Protein AF-Q56JK1-F1 (afdb_monomer_lite)

Radius of gyration: 25.34 Å; chains: 1; bounding box: 47×45×70 Å

pLDDT: mean 90.89, std 9.34, range [56.5, 98.06]

InterPro domains:
  IPR009119 Beta-secretase BACE [PR01815] (51-74)
  IPR009119 Beta-secretase BACE [PR01815] (87-105)
  IPR009120 Beta-secretase BACE1 [PR01816] (50-62)
  IPR009120 Beta-secretase BACE1 [PR01816] (69-88)
  IPR009120 Beta-secretase BACE1 [PR01816] (90-105)
  IPR021109 Aspartic peptidase domain superfamily [G3DSA:2.40.70.10] (1-95)
  IPR021109 Aspartic peptidase domain superfamily [SSF50630] (1-74)
  IPR033121 Peptidase family A1 domain [PF00026] (10-51)
  IPR033121 Peptidase family A1 domain [PS51767] (1-51)

Organism: Stenella coeruleoalba (NCBI:txid9737)

Secondary structure (DSSP, 8-state):
-EEEE--TT--SS-EEEE-----SS-----HHHHTTEEEEEETTTTEEEEEE-TT----SS-----------S-GGGGSPPPP--THHHHHHHHHHHHHHHHH--

Sequence (105 aa):
YLRPVEDVATSQDDCYKFAISQSSTGTVMGAVIMEGFYVVFDRARKRIGFAVSACHVHDEFRTAAVEGPFVTLDMEDCGYNIPQTDESTLMTIAYVMAAICALFM

Structure (mmCIF, N/CA/C/O backbone):
data_AF-Q56JK1-F1
#
_entry.id   AF-Q56JK1-F1
#
loop_
_atom_site.group_PDB
_atom_site.id
_atom_site.type_symbol
_atom_site.label_atom_id
_atom_site.label_alt_id
_atom_site.label_comp_id
_atom_site.label_asym_id
_atom_site.label_entity_id
_atom_site.label_seq_id
_atom_site.pdbx_PDB_ins_code
_atom_site.Cartn_x
_atom_site.Cartn_y
_atom_site.Cartn_z
_atom_site.occupancy
_atom_site.B_iso_or_equiv
_atom_site.auth_seq_id
_atom_site.auth_comp_id
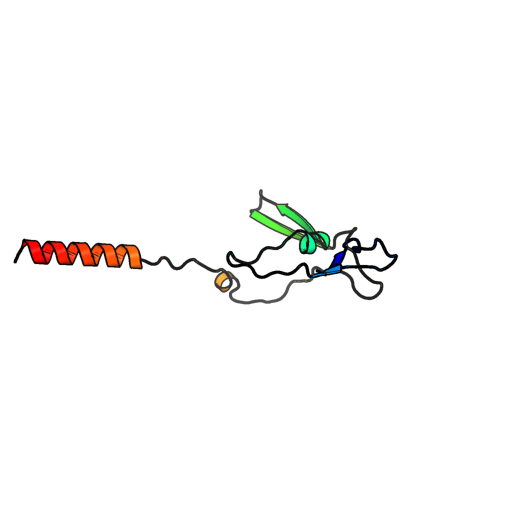_atom_site.auth_asym_id
_atom_site.auth_atom_id
_atom_site.pdbx_PDB_model_num
ATOM 1 N N . TYR A 1 1 ? 10.094 2.061 -4.608 1.00 93.25 1 TYR A N 1
ATOM 2 C CA . TYR A 1 1 ? 10.107 3.209 -3.668 1.00 93.25 1 TYR A CA 1
ATOM 3 C C . TYR A 1 1 ? 11.074 4.324 -4.077 1.00 93.25 1 TYR A C 1
ATOM 5 O O . TYR A 1 1 ? 10.980 5.421 -3.535 1.00 93.25 1 TYR A O 1
ATOM 13 N N . LEU A 1 2 ? 12.008 4.079 -5.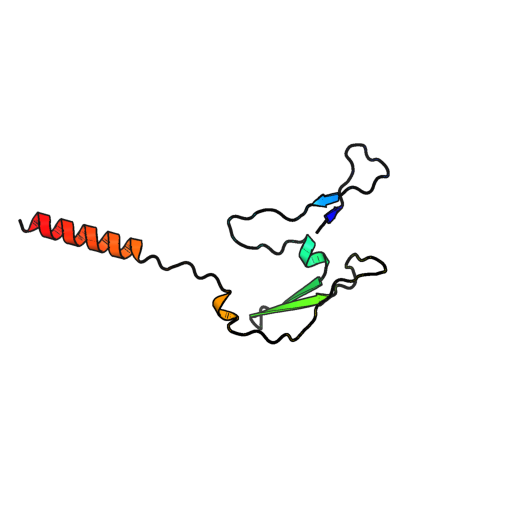001 1.00 96.00 2 LEU A N 1
ATOM 14 C CA . LEU A 1 2 ? 12.740 5.144 -5.684 1.00 96.00 2 LEU A CA 1
ATOM 15 C C . LEU A 1 2 ? 11.892 5.621 -6.860 1.00 96.00 2 LEU A C 1
ATOM 17 O O . LEU A 1 2 ? 11.464 4.797 -7.665 1.00 96.00 2 LEU A O 1
ATOM 21 N N . ARG A 1 3 ? 11.598 6.919 -6.920 1.00 95.12 3 ARG A N 1
ATOM 22 C CA . ARG A 1 3 ? 10.805 7.510 -8.002 1.00 95.12 3 ARG A CA 1
ATOM 23 C C . ARG A 1 3 ? 11.747 8.181 -9.002 1.00 95.12 3 ARG A C 1
ATOM 25 O O . ARG A 1 3 ? 12.517 9.034 -8.549 1.00 95.12 3 ARG A O 1
ATOM 32 N N . PRO A 1 4 ? 11.690 7.838 -10.300 1.00 93.31 4 PRO A N 1
ATOM 33 C CA . PRO A 1 4 ? 12.518 8.482 -11.312 1.00 93.31 4 PRO A CA 1
ATOM 34 C C . PRO A 1 4 ? 12.182 9.971 -11.399 1.00 93.31 4 PRO A C 1
ATOM 36 O O . PRO A 1 4 ? 11.020 10.373 -11.258 1.00 93.31 4 PRO A O 1
ATOM 39 N N . VAL A 1 5 ? 13.210 10.791 -11.577 1.00 93.62 5 VAL A N 1
ATOM 40 C CA . VAL A 1 5 ? 13.092 12.237 -11.771 1.00 93.62 5 VAL A CA 1
ATOM 41 C C . VAL A 1 5 ? 14.068 12.680 -12.848 1.00 93.62 5 VAL A C 1
ATOM 43 O O . VAL A 1 5 ? 15.131 12.091 -13.002 1.00 93.62 5 VAL A O 1
ATOM 46 N N . GLU A 1 6 ? 13.718 13.739 -13.563 1.00 89.56 6 GLU A N 1
ATOM 47 C CA . GLU A 1 6 ? 14.652 14.388 -14.478 1.00 89.56 6 GLU A CA 1
ATOM 48 C C . GLU A 1 6 ? 15.767 15.080 -13.687 1.00 89.56 6 GLU A C 1
ATOM 50 O O . GLU A 1 6 ? 15.527 15.685 -12.633 1.00 89.56 6 GLU A O 1
ATOM 55 N N . ASP A 1 7 ? 16.989 14.970 -14.201 1.00 85.69 7 ASP A N 1
ATOM 56 C CA . ASP A 1 7 ? 18.138 15.687 -13.670 1.00 85.69 7 ASP A CA 1
ATOM 57 C C . ASP A 1 7 ? 18.023 17.196 -13.941 1.00 85.69 7 ASP A C 1
ATOM 59 O O . ASP A 1 7 ? 17.493 17.639 -14.963 1.00 85.69 7 ASP A O 1
ATOM 63 N N . VAL A 1 8 ? 18.582 17.999 -13.038 1.00 81.81 8 VAL A N 1
ATOM 64 C CA . VAL A 1 8 ? 18.607 19.464 -13.124 1.00 81.81 8 VAL A CA 1
ATOM 65 C C . VAL A 1 8 ? 19.358 19.939 -14.370 1.00 81.81 8 VAL A C 1
ATOM 67 O O . VAL A 1 8 ? 18.991 20.961 -14.948 1.00 81.81 8 VAL A O 1
ATOM 70 N N . ALA A 1 9 ? 20.389 19.209 -14.802 1.00 82.06 9 ALA A N 1
ATOM 71 C CA . ALA A 1 9 ? 21.161 19.538 -15.996 1.00 82.06 9 ALA A CA 1
ATOM 72 C C . ALA A 1 9 ? 20.660 18.820 -17.262 1.00 82.06 9 ALA A C 1
ATOM 74 O O . ALA A 1 9 ? 21.299 18.937 -18.309 1.00 82.06 9 ALA A O 1
ATOM 75 N N . THR A 1 10 ? 19.546 18.073 -17.195 1.00 73.38 10 THR A N 1
ATOM 76 C CA . THR A 1 10 ? 19.095 17.166 -18.273 1.00 73.38 10 THR A CA 1
ATOM 77 C C . THR A 1 10 ? 20.238 16.288 -18.801 1.00 73.38 10 THR A C 1
ATOM 79 O O . THR A 1 10 ? 20.392 16.095 -20.008 1.00 73.38 10 THR A O 1
ATOM 82 N N . SER A 1 11 ? 21.100 15.824 -17.891 1.00 77.62 11 SER A N 1
ATOM 83 C CA . SER A 1 11 ? 22.171 14.888 -18.224 1.00 77.62 11 SER A CA 1
ATOM 84 C C . SER A 1 11 ? 21.594 13.510 -18.583 1.00 77.62 11 SER A C 1
ATOM 86 O O . SER A 1 11 ? 20.399 13.260 -18.438 1.00 77.62 11 SER A O 1
ATOM 88 N N . GLN A 1 12 ? 22.443 12.610 -19.088 1.00 82.44 12 GLN A N 1
ATOM 89 C CA . GLN A 1 12 ? 22.058 11.228 -19.412 1.00 82.44 12 GLN A CA 1
ATOM 90 C C . GLN A 1 12 ? 22.005 10.312 -18.174 1.00 82.44 12 GLN A C 1
ATOM 92 O O . GLN A 1 12 ? 21.909 9.097 -18.331 1.00 82.44 12 GLN A O 1
ATOM 97 N N . ASP A 1 13 ? 22.090 10.870 -16.963 1.00 90.19 13 ASP A N 1
ATOM 98 C CA . ASP A 1 13 ? 22.132 10.097 -15.725 1.00 90.19 13 ASP A CA 1
ATOM 99 C C . ASP A 1 13 ? 20.722 9.748 -15.227 1.00 90.19 13 ASP A C 1
ATOM 101 O O . ASP A 1 13 ? 19.829 10.597 -15.149 1.00 90.19 13 ASP A O 1
ATOM 105 N N . ASP A 1 14 ? 20.540 8.498 -14.799 1.00 91.50 14 ASP A N 1
ATOM 106 C CA . ASP A 1 14 ? 19.293 8.045 -14.188 1.00 91.50 14 ASP A CA 1
ATOM 107 C C . ASP A 1 14 ? 19.179 8.566 -12.747 1.00 91.50 14 ASP A C 1
ATOM 109 O O . ASP A 1 14 ? 19.806 8.057 -11.810 1.00 91.50 14 ASP A O 1
ATOM 113 N N . CYS A 1 15 ? 18.350 9.591 -12.558 1.00 95.06 15 CYS A N 1
ATOM 114 C CA . CYS A 1 15 ? 18.148 10.248 -11.271 1.00 95.06 15 CYS A CA 1
ATOM 115 C C . CYS A 1 15 ? 16.874 9.771 -10.562 1.00 95.06 15 CYS A C 1
ATOM 117 O O . CYS A 1 15 ? 15.827 9.538 -11.169 1.00 95.06 15 CYS A O 1
ATOM 119 N N . TYR A 1 16 ? 16.935 9.685 -9.229 1.00 95.75 16 TYR A N 1
ATOM 120 C CA . TYR A 1 16 ? 15.822 9.204 -8.411 1.00 95.75 16 TYR A CA 1
ATOM 121 C C . TYR A 1 16 ? 15.645 10.028 -7.136 1.00 95.75 16 TYR A C 1
ATOM 123 O O . TYR A 1 16 ? 16.610 10.492 -6.530 1.00 95.75 16 TYR A O 1
ATOM 131 N N . LYS A 1 17 ? 14.397 10.149 -6.670 1.00 95.75 17 LYS A N 1
ATOM 132 C CA . LYS A 1 17 ? 14.075 10.642 -5.322 1.00 95.75 17 LYS A CA 1
ATOM 133 C C . LYS A 1 17 ? 13.526 9.523 -4.449 1.00 95.75 17 LYS A C 1
ATOM 135 O O . LYS A 1 17 ? 12.762 8.670 -4.904 1.00 95.75 17 LYS A O 1
ATOM 140 N N . PHE A 1 18 ? 13.872 9.568 -3.168 1.00 97.31 18 PHE A N 1
ATOM 141 C CA . PHE A 1 18 ? 13.305 8.677 -2.166 1.00 97.31 18 PHE A CA 1
ATOM 142 C C . PHE A 1 18 ? 11.832 9.037 -1.923 1.00 97.31 18 PHE A C 1
ATOM 144 O O . PHE A 1 18 ? 11.528 10.152 -1.503 1.00 97.31 18 PHE A O 1
ATOM 151 N N . ALA A 1 19 ? 10.915 8.114 -2.227 1.00 96.62 19 ALA A N 1
ATOM 152 C CA . ALA A 1 19 ? 9.469 8.354 -2.178 1.00 96.62 19 ALA A CA 1
ATOM 153 C C . ALA A 1 19 ? 8.794 7.782 -0.918 1.00 96.62 19 ALA A C 1
ATOM 155 O O . ALA A 1 19 ? 7.612 7.446 -0.945 1.00 96.62 19 ALA A O 1
ATOM 156 N N . ILE A 1 20 ? 9.544 7.657 0.179 1.00 96.94 20 ILE A N 1
ATOM 157 C CA . ILE A 1 20 ? 9.010 7.338 1.507 1.00 96.94 20 ILE A CA 1
ATOM 158 C C . ILE A 1 20 ? 9.250 8.557 2.392 1.00 96.94 20 ILE A C 1
ATOM 160 O O . ILE A 1 20 ? 10.363 9.077 2.466 1.00 96.94 20 ILE A O 1
ATOM 164 N N . SER A 1 21 ? 8.198 9.019 3.056 1.00 96.62 21 SER A N 1
ATOM 165 C CA . SER A 1 21 ? 8.227 10.211 3.897 1.00 96.62 21 SER A CA 1
ATOM 166 C C . SER A 1 21 ? 7.499 9.967 5.209 1.00 96.62 21 SER A C 1
ATOM 168 O O . SER A 1 21 ? 6.610 9.120 5.298 1.00 96.62 21 SER A O 1
ATOM 170 N N . GLN A 1 22 ? 7.858 10.744 6.227 1.00 96.69 22 GLN A N 1
ATOM 171 C CA . GLN A 1 22 ? 7.152 10.743 7.500 1.00 96.69 22 GLN A CA 1
ATOM 172 C C . GLN A 1 22 ? 5.711 11.244 7.322 1.00 96.69 22 GLN A C 1
ATOM 174 O O . GLN A 1 22 ? 5.455 12.164 6.545 1.00 96.69 22 GLN A O 1
ATOM 179 N N . SER A 1 23 ? 4.785 10.649 8.073 1.00 95.25 23 SER A N 1
ATOM 180 C CA . SER A 1 23 ? 3.389 11.073 8.171 1.00 95.25 23 SER A CA 1
ATOM 181 C C . SER A 1 23 ? 3.009 11.256 9.638 1.00 95.25 23 SER A C 1
ATOM 183 O O . SER A 1 23 ? 3.427 10.471 10.489 1.00 95.25 23 SER A O 1
ATOM 185 N N . SER A 1 24 ? 2.209 12.282 9.930 1.00 95.38 24 SER A N 1
ATOM 186 C CA . SER A 1 24 ? 1.587 12.516 11.241 1.00 95.38 24 SER A CA 1
ATOM 187 C C . SER A 1 24 ? 0.117 12.080 11.291 1.00 95.38 24 SER A C 1
ATOM 189 O O . SER A 1 24 ? -0.532 12.238 12.320 1.00 95.38 24 SER A O 1
ATOM 191 N N . THR A 1 25 ? -0.418 11.530 10.196 1.00 94.56 25 THR A N 1
ATOM 192 C CA . THR A 1 25 ? -1.842 11.178 10.034 1.00 94.56 25 THR A CA 1
ATOM 193 C C . THR A 1 25 ? -2.062 9.690 9.750 1.00 94.56 25 THR A C 1
ATOM 195 O O . THR A 1 25 ? -3.121 9.290 9.271 1.00 94.56 25 THR A O 1
ATOM 198 N N . GLY A 1 26 ? -1.062 8.858 10.050 1.00 93.31 26 GLY A N 1
ATOM 199 C CA . GLY A 1 26 ? -1.077 7.419 9.790 1.00 93.31 26 GLY A CA 1
ATOM 200 C C . GLY A 1 26 ? -0.400 7.025 8.475 1.00 93.31 26 GLY A C 1
ATOM 201 O O . GLY A 1 26 ? 0.155 7.857 7.752 1.00 93.31 26 GLY A O 1
ATOM 202 N N . THR A 1 27 ? -0.407 5.724 8.188 1.00 96.38 27 THR A N 1
ATOM 203 C CA . THR A 1 27 ? 0.269 5.138 7.023 1.00 96.38 27 THR A CA 1
ATOM 204 C C . THR A 1 27 ? -0.518 5.384 5.741 1.00 96.38 27 THR A C 1
ATOM 206 O O . THR A 1 27 ? -1.707 5.083 5.664 1.00 96.38 27 THR A O 1
ATOM 209 N N . VAL A 1 28 ? 0.168 5.865 4.701 1.00 97.12 28 VAL A N 1
ATOM 210 C CA . VAL A 1 28 ? -0.419 6.107 3.379 1.00 97.12 28 VAL A CA 1
ATOM 211 C C . VAL A 1 28 ? 0.270 5.224 2.343 1.00 97.12 28 VAL A C 1
ATOM 213 O O . VAL A 1 28 ? 1.443 5.417 2.027 1.00 97.12 28 VAL A O 1
ATOM 216 N N . MET A 1 29 ? -0.471 4.271 1.776 1.00 96.00 29 MET A N 1
ATOM 217 C CA . MET A 1 29 ? -0.028 3.518 0.599 1.00 96.00 29 MET A CA 1
ATOM 218 C C . MET A 1 29 ? -0.218 4.385 -0.651 1.00 96.00 29 MET A C 1
ATOM 220 O O . MET A 1 29 ? -1.287 4.400 -1.256 1.00 96.00 29 MET A O 1
ATOM 224 N N . GLY A 1 30 ? 0.807 5.170 -0.988 1.00 93.62 30 GLY A N 1
ATOM 225 C CA . GLY A 1 30 ? 0.788 6.084 -2.132 1.00 93.62 30 GLY A CA 1
ATOM 226 C C . GLY A 1 30 ? 0.984 5.399 -3.490 1.00 93.62 30 GL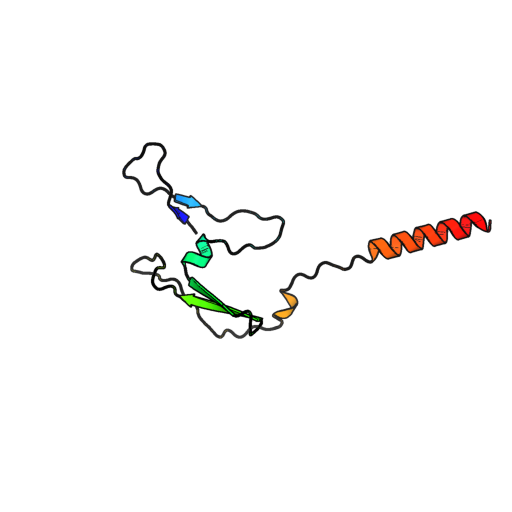Y A C 1
ATOM 227 O O . GLY A 1 30 ? 1.201 4.190 -3.582 1.00 93.62 30 GLY A O 1
ATOM 228 N N . ALA A 1 31 ? 0.978 6.207 -4.556 1.00 92.00 31 ALA A N 1
ATOM 229 C CA . ALA A 1 31 ? 1.082 5.736 -5.942 1.00 92.00 31 ALA A CA 1
ATOM 230 C C . ALA A 1 31 ? 2.301 4.830 -6.189 1.00 92.00 31 ALA A C 1
ATOM 232 O O . ALA A 1 31 ? 2.154 3.762 -6.765 1.00 92.00 31 ALA A O 1
ATOM 233 N N . VAL A 1 32 ? 3.472 5.183 -5.647 1.00 94.00 32 VAL A N 1
ATOM 234 C CA . VAL A 1 32 ? 4.717 4.402 -5.804 1.00 94.00 32 VAL A CA 1
ATOM 235 C C . VAL A 1 32 ? 4.654 2.982 -5.228 1.00 94.00 32 VAL A C 1
ATOM 237 O O . VAL A 1 32 ? 5.493 2.152 -5.563 1.00 94.00 32 VAL A O 1
ATOM 240 N N . ILE A 1 33 ? 3.708 2.704 -4.325 1.00 95.06 33 ILE A N 1
ATOM 241 C CA . ILE A 1 33 ? 3.429 1.344 -3.847 1.00 95.06 33 ILE A CA 1
ATOM 242 C C . ILE A 1 33 ? 2.429 0.672 -4.785 1.00 95.06 33 ILE A C 1
ATOM 244 O O . ILE A 1 33 ? 2.632 -0.468 -5.190 1.00 95.06 33 ILE A O 1
ATOM 248 N N . MET A 1 34 ? 1.371 1.389 -5.164 1.00 93.44 34 MET A N 1
ATOM 249 C CA . MET A 1 34 ? 0.319 0.872 -6.040 1.00 93.44 34 MET A CA 1
ATOM 250 C C . MET A 1 34 ? 0.817 0.540 -7.452 1.00 93.44 34 MET A C 1
ATOM 252 O O . MET A 1 34 ? 0.287 -0.375 -8.061 1.00 93.44 34 MET A O 1
ATOM 256 N N . GLU A 1 35 ? 1.855 1.205 -7.959 1.00 93.56 35 GLU A N 1
ATOM 257 C CA . GLU A 1 35 ? 2.482 0.884 -9.253 1.00 93.56 35 GLU A CA 1
ATOM 258 C C . GLU A 1 35 ? 3.027 -0.556 -9.313 1.00 93.56 35 GLU A C 1
ATOM 260 O O . GLU A 1 35 ? 3.087 -1.155 -10.387 1.00 93.56 35 GLU A O 1
ATOM 265 N N . GLY A 1 36 ? 3.372 -1.148 -8.164 1.00 93.44 36 GLY A N 1
ATOM 266 C CA . GLY A 1 36 ? 3.820 -2.540 -8.079 1.00 93.44 36 GLY A CA 1
ATOM 267 C C . GLY A 1 36 ? 2.706 -3.575 -8.269 1.00 93.44 36 GLY A C 1
ATOM 268 O O . GLY A 1 36 ? 2.986 -4.741 -8.557 1.00 93.44 36 GLY A O 1
ATOM 269 N N . PHE A 1 37 ? 1.440 -3.175 -8.116 1.00 97.44 37 PHE A N 1
ATOM 270 C CA . PHE A 1 37 ? 0.334 -4.111 -7.935 1.00 97.44 37 PHE A CA 1
ATOM 271 C C . PHE A 1 37 ? -0.912 -3.722 -8.724 1.00 97.44 37 PHE A C 1
ATOM 273 O O . PHE A 1 37 ? -1.280 -2.560 -8.862 1.00 97.44 37 PHE A O 1
ATOM 280 N N . TYR A 1 38 ? -1.633 -4.730 -9.190 1.00 97.31 38 TYR A N 1
ATOM 281 C CA . TYR A 1 38 ? -3.009 -4.555 -9.605 1.00 97.31 38 TYR A CA 1
ATOM 282 C C . TYR A 1 38 ? -3.904 -4.524 -8.361 1.00 97.31 38 TYR A C 1
ATOM 284 O O . TYR A 1 38 ? -4.052 -5.532 -7.663 1.00 97.31 38 TYR A O 1
ATOM 292 N N . VAL A 1 39 ? -4.469 -3.350 -8.068 1.00 97.81 39 VAL A N 1
ATOM 293 C CA . VAL A 1 39 ? -5.284 -3.109 -6.869 1.00 97.81 39 VAL A CA 1
ATOM 294 C C . VAL A 1 39 ? -6.768 -3.114 -7.228 1.00 97.81 39 VAL A C 1
ATOM 296 O O . VAL A 1 39 ? -7.231 -2.308 -8.037 1.00 97.81 39 VAL A O 1
ATOM 299 N N . VAL A 1 40 ? -7.533 -4.002 -6.594 1.00 97.94 40 VAL A N 1
ATOM 300 C CA . VAL A 1 40 ? -8.978 -4.149 -6.812 1.00 97.94 40 VAL A CA 1
ATOM 301 C C . VAL A 1 40 ? -9.743 -3.599 -5.614 1.00 97.94 40 VAL A C 1
ATOM 303 O O . VAL A 1 40 ? -9.741 -4.194 -4.537 1.00 97.94 40 VAL A O 1
ATOM 306 N N . PHE A 1 41 ? -10.453 -2.489 -5.814 1.00 97.81 41 PHE A N 1
ATOM 307 C CA . PHE A 1 41 ? -11.337 -1.895 -4.808 1.00 97.81 41 PHE A CA 1
ATOM 308 C C . PHE A 1 41 ? -12.745 -2.503 -4.888 1.00 97.81 41 PHE A C 1
ATOM 310 O O . PHE A 1 41 ? -13.667 -1.927 -5.471 1.00 97.81 41 PHE A O 1
ATOM 317 N N . ASP A 1 42 ? -12.926 -3.679 -4.288 1.00 97.88 42 ASP A N 1
ATOM 318 C CA . ASP A 1 42 ? -14.205 -4.394 -4.247 1.00 97.88 42 ASP A CA 1
ATOM 319 C C . ASP A 1 42 ? -15.101 -3.838 -3.127 1.00 97.88 42 ASP A C 1
ATOM 321 O O . ASP A 1 42 ? -15.218 -4.381 -2.022 1.00 97.88 42 ASP A O 1
ATOM 325 N N . ARG A 1 43 ? -15.753 -2.710 -3.432 1.00 97.50 43 ARG A N 1
ATOM 326 C CA . ARG A 1 43 ? -16.693 -2.033 -2.524 1.00 97.50 43 ARG A CA 1
ATOM 327 C C . ARG A 1 43 ? -17.915 -2.894 -2.203 1.00 97.50 43 ARG A C 1
ATOM 329 O O . ARG A 1 43 ? -18.434 -2.802 -1.095 1.00 97.50 43 ARG A O 1
ATOM 336 N N . ALA A 1 44 ? -18.357 -3.734 -3.143 1.00 97.88 44 ALA A N 1
ATOM 337 C CA . ALA A 1 44 ? -19.519 -4.603 -2.962 1.00 97.88 44 ALA A CA 1
ATOM 338 C C . ALA A 1 44 ? -19.278 -5.646 -1.861 1.00 97.88 44 ALA A C 1
ATOM 340 O O . ALA A 1 44 ? -20.195 -5.967 -1.108 1.00 97.88 44 ALA A O 1
ATOM 341 N N . ARG A 1 45 ? -18.036 -6.132 -1.730 1.00 97.75 45 ARG A N 1
ATOM 342 C CA . ARG A 1 45 ? -17.636 -7.103 -0.698 1.00 97.75 45 ARG A CA 1
ATOM 343 C C . ARG A 1 45 ? -16.768 -6.508 0.417 1.00 97.75 45 ARG A C 1
ATOM 345 O O . ARG A 1 45 ? -16.179 -7.272 1.173 1.00 97.75 45 ARG A O 1
ATOM 352 N N . LYS A 1 46 ? -16.690 -5.172 0.524 1.00 97.75 46 LYS A N 1
ATOM 353 C CA . LYS A 1 46 ? -15.918 -4.429 1.544 1.00 97.75 46 LYS A CA 1
ATOM 354 C C . LYS A 1 46 ? -14.472 -4.928 1.706 1.00 97.75 46 LYS A C 1
ATOM 356 O O . LYS A 1 46 ? -13.994 -5.103 2.823 1.00 97.75 46 LYS A O 1
ATOM 361 N N . ARG A 1 47 ? -13.775 -5.166 0.594 1.00 97.38 47 ARG A N 1
ATOM 362 C CA . ARG A 1 47 ? -12.401 -5.690 0.603 1.00 97.38 47 ARG A CA 1
ATOM 363 C C . ARG A 1 47 ? -11.535 -5.033 -0.462 1.00 97.38 47 ARG A C 1
ATOM 365 O O . ARG A 1 47 ? -12.042 -4.517 -1.457 1.00 97.38 47 ARG A O 1
ATOM 372 N N . ILE A 1 48 ? -10.226 -5.093 -0.256 1.00 98.06 48 ILE A N 1
ATOM 373 C CA . ILE A 1 48 ? -9.221 -4.625 -1.210 1.00 98.06 48 ILE A CA 1
ATOM 374 C C . ILE A 1 48 ? -8.371 -5.832 -1.605 1.00 98.06 48 ILE A C 1
ATOM 376 O O . ILE A 1 48 ? -7.866 -6.542 -0.739 1.00 98.06 48 ILE A O 1
ATOM 380 N N . GLY A 1 49 ? -8.271 -6.099 -2.906 1.00 97.56 49 GLY A N 1
ATOM 381 C CA . GLY A 1 49 ? -7.452 -7.175 -3.462 1.00 97.56 49 GLY A CA 1
ATOM 382 C C . GLY A 1 49 ? -6.148 -6.643 -4.047 1.00 97.56 49 GLY A C 1
ATOM 383 O O . GLY A 1 49 ? -6.134 -5.554 -4.618 1.00 97.56 49 GLY A O 1
ATOM 384 N N . PHE A 1 50 ? -5.084 -7.435 -3.941 1.00 98.06 50 PHE A N 1
ATOM 385 C CA . PHE A 1 50 ? -3.778 -7.153 -4.533 1.00 98.06 50 PHE A CA 1
ATOM 386 C C . PHE A 1 50 ? -3.334 -8.343 -5.382 1.00 98.06 50 PHE A C 1
ATOM 388 O O . PHE A 1 50 ? -3.487 -9.495 -4.976 1.00 98.06 50 PHE A O 1
ATOM 395 N N . ALA A 1 51 ? -2.772 -8.057 -6.548 1.00 97.19 51 ALA A N 1
ATOM 396 C CA . ALA A 1 51 ? -2.067 -9.015 -7.391 1.00 97.19 51 ALA A CA 1
ATOM 397 C C . ALA A 1 51 ? -0.832 -8.334 -7.989 1.00 97.19 51 ALA A C 1
ATOM 399 O O . ALA A 1 51 ? -0.789 -7.109 -8.073 1.00 97.19 51 ALA A O 1
ATOM 400 N N . VAL A 1 52 ? 0.175 -9.100 -8.408 1.00 97.06 52 VAL A N 1
ATOM 401 C CA . VAL A 1 52 ? 1.348 -8.531 -9.092 1.00 97.06 52 VAL A CA 1
ATOM 402 C C . VAL A 1 52 ? 0.894 -7.855 -10.390 1.00 97.06 52 VAL A C 1
ATOM 404 O O . VAL A 1 52 ? 0.144 -8.447 -11.167 1.00 97.06 52 VAL A O 1
ATOM 407 N N . SER A 1 53 ? 1.300 -6.600 -10.610 1.00 95.69 53 SER A N 1
ATOM 408 C CA . SER A 1 53 ? 0.925 -5.875 -11.830 1.00 95.69 53 SER A CA 1
ATOM 409 C C . SER A 1 53 ? 1.709 -6.389 -13.038 1.00 95.69 53 SER A C 1
ATOM 411 O O . SER A 1 53 ? 2.909 -6.640 -12.947 1.00 95.69 53 SER A O 1
ATOM 413 N N . ALA A 1 54 ? 1.064 -6.467 -14.203 1.00 93.38 54 ALA A N 1
ATOM 414 C CA . ALA A 1 54 ? 1.741 -6.802 -15.457 1.00 93.38 54 ALA A CA 1
ATOM 415 C C . ALA A 1 54 ? 2.734 -5.714 -15.915 1.00 93.38 54 ALA A C 1
ATOM 417 O O . ALA A 1 54 ? 3.621 -5.998 -16.712 1.00 93.38 54 ALA A O 1
ATOM 418 N N . CYS A 1 55 ? 2.588 -4.479 -15.422 1.00 93.81 55 CYS A N 1
ATOM 419 C CA . CYS A 1 55 ? 3.437 -3.339 -15.776 1.00 93.81 55 CYS A CA 1
ATOM 420 C C . CYS A 1 55 ? 4.343 -2.861 -14.632 1.00 93.81 55 CYS A C 1
ATOM 422 O O . CYS A 1 55 ? 4.868 -1.750 -14.703 1.00 93.81 55 CYS A O 1
ATOM 424 N N . HIS A 1 56 ? 4.523 -3.656 -13.571 1.00 92.44 56 HIS A N 1
ATOM 425 C CA . HIS A 1 56 ? 5.437 -3.261 -12.501 1.00 92.44 56 HIS A CA 1
ATOM 426 C C . HIS A 1 56 ? 6.895 -3.280 -12.986 1.00 92.44 56 HIS A C 1
ATOM 428 O O . HIS A 1 56 ? 7.323 -4.196 -13.693 1.00 92.44 56 HIS A O 1
ATOM 434 N N . VAL A 1 57 ? 7.669 -2.277 -12.575 1.00 91.25 57 VAL A N 1
ATOM 435 C CA . VAL A 1 57 ? 9.099 -2.184 -12.895 1.00 91.25 57 VAL A CA 1
ATOM 436 C C . VAL A 1 57 ? 9.883 -3.148 -12.004 1.00 91.25 57 VAL A C 1
ATOM 438 O O . VAL A 1 57 ? 9.728 -3.123 -10.782 1.00 91.25 57 VAL A O 1
ATOM 441 N N . HIS A 1 58 ? 10.720 -3.987 -12.613 1.00 91.94 58 HIS A N 1
ATOM 442 C CA . HIS A 1 58 ? 11.544 -4.984 -11.930 1.00 91.94 58 HIS A CA 1
ATOM 443 C C . HIS A 1 58 ? 12.881 -5.203 -12.650 1.00 91.94 58 HIS A C 1
ATOM 445 O O . HIS A 1 58 ? 13.046 -4.795 -13.801 1.00 91.94 58 HIS A O 1
ATOM 451 N N . ASP A 1 59 ? 13.833 -5.813 -11.941 1.00 94.00 59 ASP A N 1
ATOM 452 C CA . ASP A 1 59 ? 15.111 -6.265 -12.497 1.00 94.00 59 ASP A CA 1
ATOM 453 C C . ASP A 1 59 ? 15.039 -7.764 -12.862 1.00 94.00 59 ASP A C 1
ATOM 455 O O . ASP A 1 59 ? 14.040 -8.434 -12.600 1.00 94.00 59 ASP A O 1
ATOM 459 N N . GLU A 1 60 ? 16.091 -8.310 -13.477 1.00 93.69 60 GLU A N 1
ATOM 460 C CA . GLU A 1 60 ? 16.134 -9.728 -13.881 1.00 93.69 60 GLU A CA 1
ATOM 461 C C . GLU A 1 60 ? 16.150 -10.712 -12.694 1.00 93.69 60 GLU A C 1
ATOM 463 O O . GLU A 1 60 ? 15.929 -11.909 -12.877 1.00 93.69 60 GLU A O 1
ATOM 468 N N . PHE A 1 61 ? 16.416 -10.234 -11.475 1.00 94.56 61 PHE A N 1
ATOM 469 C CA . PHE A 1 61 ? 16.641 -11.074 -10.299 1.00 94.56 61 PHE A CA 1
ATOM 470 C C . PHE A 1 61 ? 15.463 -11.073 -9.322 1.00 94.56 61 PHE A C 1
ATOM 472 O O . PHE A 1 61 ? 15.305 -12.025 -8.553 1.00 94.56 61 PHE A O 1
ATOM 479 N N . ARG A 1 62 ? 14.665 -10.001 -9.286 1.00 95.44 62 ARG A N 1
ATOM 480 C CA . ARG A 1 62 ? 13.632 -9.770 -8.271 1.00 95.44 62 ARG A CA 1
ATOM 481 C C . ARG A 1 62 ? 12.401 -9.109 -8.872 1.00 95.44 62 ARG A C 1
ATOM 483 O O . ARG A 1 62 ? 12.480 -8.034 -9.453 1.00 95.44 62 ARG A O 1
ATOM 490 N N . THR A 1 63 ? 11.250 -9.715 -8.608 1.00 95.19 63 THR A N 1
ATOM 491 C CA . THR A 1 63 ? 9.913 -9.227 -8.973 1.00 95.19 63 THR A CA 1
ATOM 492 C C . THR A 1 63 ? 9.152 -8.772 -7.729 1.00 95.19 63 THR A C 1
ATOM 494 O O . THR A 1 63 ? 9.417 -9.247 -6.621 1.00 95.19 63 THR A O 1
ATOM 497 N N . ALA A 1 64 ? 8.166 -7.889 -7.903 1.00 94.81 64 ALA A N 1
ATOM 498 C CA . ALA A 1 64 ? 7.154 -7.690 -6.870 1.00 94.81 64 ALA A CA 1
ATOM 499 C C . ALA A 1 64 ? 6.385 -9.005 -6.651 1.00 94.81 64 ALA A C 1
ATOM 501 O O . ALA A 1 64 ? 6.160 -9.763 -7.598 1.00 94.81 64 ALA A O 1
ATOM 502 N N . ALA A 1 65 ? 5.985 -9.273 -5.409 1.00 96.25 65 ALA A N 1
ATOM 503 C CA . ALA A 1 65 ? 5.323 -10.516 -5.031 1.00 96.25 65 ALA A CA 1
ATOM 504 C C . ALA A 1 65 ? 4.122 -10.246 -4.120 1.00 96.25 65 ALA A C 1
ATOM 506 O O . ALA A 1 65 ? 4.130 -9.319 -3.308 1.00 96.25 65 ALA A O 1
ATOM 507 N N . VAL A 1 66 ? 3.087 -11.071 -4.267 1.00 97.38 66 VAL A N 1
ATOM 508 C CA . VAL A 1 66 ? 1.944 -11.156 -3.353 1.00 97.38 66 VAL A CA 1
ATOM 509 C C . VAL A 1 66 ? 1.838 -12.618 -2.948 1.00 97.38 66 VAL A C 1
ATOM 511 O O . VAL A 1 66 ? 1.442 -13.457 -3.754 1.00 97.38 66 VAL A O 1
ATOM 514 N N . GLU A 1 67 ? 2.242 -12.924 -1.720 1.00 97.62 67 GLU A N 1
ATOM 515 C CA . GLU A 1 67 ? 2.370 -14.293 -1.217 1.00 97.62 67 GLU A CA 1
ATOM 516 C C . GLU A 1 67 ? 1.451 -14.526 -0.016 1.00 97.62 67 GLU A C 1
ATOM 518 O O . GLU A 1 67 ? 1.116 -13.601 0.726 1.00 97.62 67 GLU A O 1
ATOM 523 N N . GLY A 1 68 ? 1.036 -15.777 0.178 1.00 96.12 68 GLY A N 1
ATOM 524 C CA . GLY A 1 68 ? 0.217 -16.193 1.311 1.00 96.12 68 GLY A CA 1
ATOM 525 C C . GLY A 1 68 ? -0.418 -17.574 1.105 1.00 96.12 68 GLY A C 1
ATOM 526 O O . GLY A 1 68 ? -0.296 -18.152 0.023 1.00 96.12 68 GLY A O 1
ATOM 527 N N . PRO A 1 69 ? -1.129 -18.103 2.117 1.00 96.38 69 PRO A N 1
ATOM 528 C CA . PRO A 1 69 ? -1.410 -17.474 3.410 1.00 96.38 69 PRO A CA 1
ATOM 529 C C . PRO A 1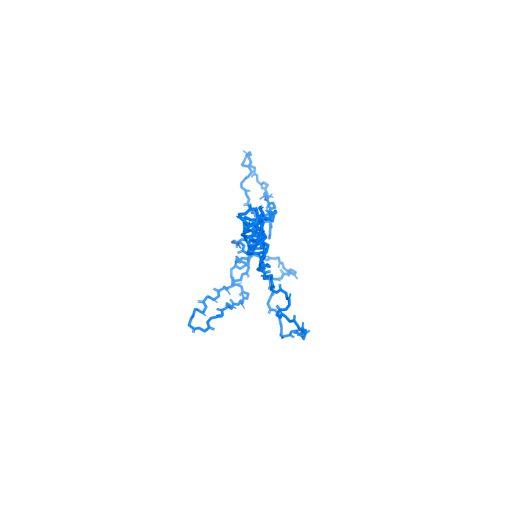 69 ? -0.272 -17.653 4.429 1.00 96.38 69 PRO A C 1
ATOM 531 O O . PRO A 1 69 ? 0.440 -18.654 4.412 1.00 96.38 69 PRO A O 1
ATOM 534 N N . PHE A 1 70 ? -0.160 -16.712 5.366 1.00 96.62 70 PHE A N 1
ATOM 535 C CA . PHE A 1 70 ? 0.700 -16.822 6.547 1.00 96.62 70 PHE A CA 1
ATOM 536 C C . PHE A 1 70 ? -0.174 -16.917 7.796 1.00 96.62 70 PHE A C 1
ATOM 538 O O . PHE A 1 70 ? -1.148 -16.175 7.929 1.00 96.62 70 PHE A O 1
ATOM 545 N N . VAL A 1 71 ? 0.157 -17.835 8.707 1.00 96.81 71 VAL A N 1
ATOM 546 C CA . VAL A 1 71 ? -0.553 -17.943 9.986 1.00 96.81 71 VAL A CA 1
ATOM 547 C C . VAL A 1 71 ? -0.156 -16.756 10.852 1.00 96.81 71 VAL A C 1
ATOM 549 O O . VAL A 1 71 ? 1.021 -16.555 11.137 1.00 96.81 71 VAL A O 1
ATOM 552 N N . THR A 1 72 ? -1.148 -15.982 11.269 1.00 96.31 72 THR A N 1
ATOM 553 C CA . THR A 1 72 ? -0.980 -14.838 12.159 1.00 96.31 72 THR A CA 1
ATOM 554 C C . THR A 1 72 ? -2.140 -14.820 13.148 1.00 96.31 72 THR A C 1
ATOM 556 O O . THR A 1 72 ? -3.273 -15.154 12.791 1.00 96.31 72 THR A O 1
ATOM 559 N N . LEU A 1 73 ? -1.832 -14.515 14.404 1.00 96.44 73 LEU A N 1
ATOM 560 C CA . LEU A 1 73 ? -2.791 -14.467 15.504 1.00 96.44 73 LEU A CA 1
ATOM 561 C C . LEU A 1 73 ? -3.136 -13.003 15.793 1.00 96.44 73 LEU A C 1
ATOM 563 O O . LEU A 1 73 ? -2.337 -12.117 15.501 1.00 96.44 73 LEU A O 1
ATOM 567 N N . ASP A 1 74 ? -4.328 -12.768 16.337 1.00 94.62 74 ASP A N 1
ATOM 568 C CA . ASP A 1 74 ? -4.733 -11.478 16.914 1.00 94.62 74 ASP A CA 1
ATOM 569 C C . ASP A 1 74 ? -4.563 -10.257 15.978 1.00 94.62 74 ASP A C 1
ATOM 571 O O . ASP A 1 74 ? -4.154 -9.173 16.381 1.00 94.62 74 ASP A O 1
ATOM 575 N N . MET A 1 75 ? -4.914 -10.407 14.693 1.00 94.44 75 MET A N 1
ATOM 576 C CA . MET A 1 75 ? -4.808 -9.322 13.697 1.00 94.44 75 MET A CA 1
ATOM 577 C C . MET A 1 75 ? -5.672 -8.091 14.007 1.00 94.44 75 MET A C 1
ATOM 579 O O . MET A 1 75 ? -5.354 -6.996 13.543 1.00 94.44 75 MET A O 1
ATOM 583 N N . GLU A 1 76 ? -6.752 -8.254 14.771 1.00 93.69 76 GLU A N 1
ATOM 584 C CA . GLU A 1 76 ? -7.635 -7.148 15.165 1.00 93.69 76 GLU A CA 1
ATOM 585 C C . GLU A 1 76 ? -6.910 -6.132 16.066 1.00 93.69 76 GLU A C 1
ATOM 587 O O . GLU A 1 76 ? -7.173 -4.931 15.983 1.00 93.69 76 GLU A O 1
ATOM 592 N N . ASP A 1 77 ? -5.919 -6.581 16.844 1.00 94.44 77 ASP A N 1
ATOM 593 C CA . ASP A 1 77 ? -5.162 -5.734 17.776 1.00 94.44 77 ASP A CA 1
ATOM 594 C C . ASP A 1 77 ? -4.204 -4.771 17.057 1.00 94.44 77 ASP A C 1
ATOM 596 O O . ASP A 1 77 ? -3.743 -3.783 17.630 1.00 94.44 77 ASP A O 1
ATOM 600 N N . CYS A 1 78 ? -3.915 -5.017 15.776 1.00 93.62 78 CYS A N 1
ATOM 601 C CA . CYS A 1 78 ? -3.101 -4.119 14.955 1.00 93.62 78 CYS A CA 1
ATOM 602 C C . CYS A 1 78 ? -3.855 -2.833 14.561 1.00 93.62 78 CYS A C 1
ATOM 604 O O . CYS A 1 78 ? -3.238 -1.86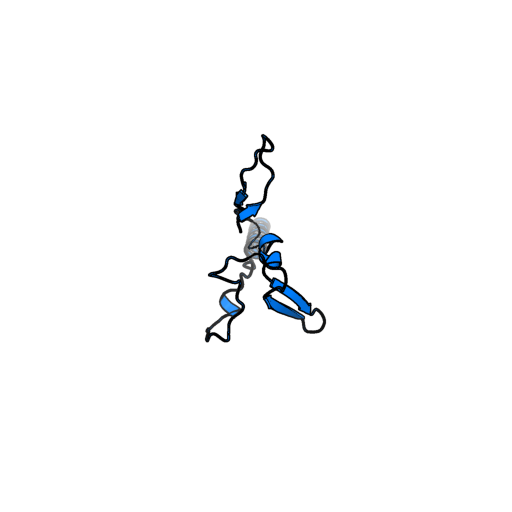9 14.096 1.00 93.62 78 CYS A O 1
ATOM 606 N N . GLY A 1 79 ? -5.184 -2.809 14.707 1.00 93.75 79 GLY A N 1
ATOM 607 C CA . GLY A 1 79 ? -6.012 -1.644 14.426 1.00 93.75 79 GLY A CA 1
ATOM 608 C C . GLY A 1 79 ? -5.871 -0.574 15.507 1.00 93.75 79 GLY A C 1
ATOM 609 O O . GLY A 1 79 ? -6.246 -0.782 16.659 1.00 93.75 79 GLY A O 1
ATOM 610 N N . TYR A 1 80 ? -5.388 0.614 15.137 1.00 91.31 80 TYR A N 1
ATOM 611 C CA . TYR A 1 80 ? -5.410 1.749 16.056 1.00 91.31 80 TYR A CA 1
ATOM 612 C C . TYR A 1 80 ? -6.845 2.246 16.245 1.00 91.31 80 TYR A C 1
ATOM 614 O O . TYR A 1 80 ? -7.469 2.757 15.313 1.00 91.31 80 TYR A O 1
ATOM 622 N N . ASN A 1 81 ? -7.339 2.145 17.474 1.00 88.62 81 ASN A N 1
ATOM 623 C CA . ASN A 1 81 ? -8.573 2.786 17.895 1.00 88.62 81 ASN A CA 1
ATOM 624 C C . ASN A 1 81 ? -8.215 4.086 18.608 1.00 88.62 81 ASN A C 1
ATOM 626 O O . ASN A 1 81 ? -7.423 4.077 19.552 1.00 88.62 81 ASN A O 1
ATOM 630 N N . ILE A 1 82 ? -8.792 5.205 18.159 1.00 82.25 82 ILE A N 1
ATOM 631 C CA . ILE A 1 82 ? -8.671 6.468 18.891 1.00 82.25 82 ILE A CA 1
ATOM 632 C C . ILE A 1 82 ? -9.227 6.198 20.292 1.00 82.25 82 ILE A C 1
ATOM 634 O O . ILE A 1 82 ? -10.382 5.771 20.392 1.00 82.25 82 ILE A O 1
ATOM 638 N N . PRO A 1 83 ? -8.440 6.400 21.363 1.00 67.50 83 PRO A N 1
ATOM 639 C CA . PRO A 1 83 ? -8.968 6.257 22.704 1.00 67.50 83 PRO A CA 1
ATOM 640 C C . PRO A 1 83 ? -10.150 7.215 22.826 1.00 67.50 83 PRO A C 1
ATOM 642 O O . PRO A 1 83 ? -10.002 8.416 22.596 1.00 67.50 83 PRO A O 1
ATOM 645 N N . GLN A 1 84 ? -11.333 6.682 23.144 1.00 59.06 84 GLN A N 1
ATOM 646 C CA . GLN A 1 84 ? -12.441 7.503 23.610 1.00 59.06 84 GLN A CA 1
ATOM 647 C C . GLN A 1 84 ? -11.987 8.097 24.936 1.00 59.06 84 GLN A C 1
ATOM 649 O O . GLN A 1 84 ? -12.150 7.500 25.997 1.00 59.06 84 GLN A O 1
ATOM 654 N N . THR A 1 85 ? -11.319 9.243 24.871 1.00 59.06 85 THR A N 1
ATOM 655 C CA . THR A 1 85 ? -11.009 10.019 26.050 1.00 59.06 85 THR A CA 1
ATOM 656 C C . THR A 1 85 ? -12.324 10.609 26.533 1.00 59.06 85 THR A C 1
ATOM 658 O O . THR A 1 85 ? -12.702 11.744 26.239 1.00 59.06 85 THR A O 1
ATOM 661 N N . ASP A 1 86 ? -12.982 9.832 27.389 1.00 56.50 86 ASP A N 1
ATOM 662 C CA . ASP A 1 86 ? -13.903 10.343 28.396 1.00 56.50 86 ASP A CA 1
ATOM 663 C C . ASP A 1 86 ? -13.248 11.435 29.261 1.00 56.50 86 ASP A C 1
ATOM 665 O O . ASP A 1 86 ? -13.895 12.025 30.100 1.00 56.50 86 ASP A O 1
ATOM 669 N N . GLU A 1 87 ? -11.979 11.790 29.060 1.00 61.72 87 GLU A N 1
ATOM 670 C CA . GLU A 1 87 ? -11.350 12.988 29.612 1.00 61.72 87 GLU A CA 1
ATOM 671 C C . GLU A 1 87 ? -12.223 14.244 29.426 1.00 61.72 87 GLU A C 1
ATOM 673 O O . GLU A 1 87 ? -12.363 15.038 30.353 1.00 61.72 87 GLU A O 1
ATOM 678 N N . SER A 1 88 ? -12.918 14.378 28.289 1.00 65.00 88 SER A N 1
ATOM 679 C CA . SER A 1 88 ? -13.873 15.479 28.067 1.00 65.00 88 SER A CA 1
ATOM 680 C C . SER A 1 88 ? -15.118 15.367 28.957 1.00 65.00 88 SER A C 1
ATOM 682 O O . SER A 1 88 ? -15.586 16.363 29.517 1.00 65.00 88 SER A O 1
ATOM 684 N N . THR A 1 89 ? -15.671 14.160 29.102 1.00 74.56 89 THR A N 1
ATOM 685 C CA . THR A 1 89 ? -16.872 13.899 29.909 1.00 74.56 89 THR A CA 1
ATOM 686 C C . THR A 1 89 ? -16.556 13.957 31.404 1.00 74.56 89 THR A C 1
ATOM 688 O O . THR A 1 89 ? -17.284 14.614 32.143 1.00 74.56 89 THR A O 1
ATOM 691 N N . LEU A 1 90 ? -15.431 13.397 31.850 1.00 78.50 90 LEU A N 1
ATOM 692 C CA . LEU A 1 90 ? -14.915 13.493 33.216 1.00 78.50 90 LEU A CA 1
ATOM 693 C C . LEU A 1 90 ? -14.610 14.936 33.613 1.00 78.50 90 LEU A C 1
ATOM 695 O O . LEU A 1 90 ? -15.019 15.348 34.697 1.00 78.50 90 LEU A O 1
ATOM 699 N N . MET A 1 91 ? -13.944 15.718 32.757 1.00 81.94 91 MET A N 1
ATOM 700 C CA . MET A 1 91 ? -13.694 17.137 33.038 1.00 81.94 91 MET A CA 1
ATOM 701 C C . MET A 1 91 ? -15.009 17.910 33.153 1.00 81.94 91 MET A C 1
ATOM 703 O O . MET A 1 91 ? -15.184 18.702 34.078 1.00 81.94 91 MET A O 1
ATOM 707 N N . THR A 1 92 ? -15.974 17.629 32.273 1.00 84.19 92 THR A N 1
ATOM 708 C CA . THR A 1 92 ? -17.312 18.237 32.338 1.00 84.19 92 THR A CA 1
ATOM 709 C C . THR A 1 92 ? -18.022 17.884 33.649 1.00 84.19 92 THR A C 1
ATOM 711 O O . THR A 1 92 ? -18.529 18.776 34.327 1.00 84.19 92 THR A O 1
ATOM 714 N N . ILE A 1 93 ? -18.010 16.610 34.057 1.00 89.12 93 ILE A N 1
ATOM 715 C CA . ILE A 1 93 ? -18.602 16.158 35.327 1.00 89.12 93 ILE A CA 1
ATOM 716 C C . ILE A 1 93 ? -17.904 16.827 36.518 1.00 89.12 93 ILE A C 1
ATOM 718 O O . ILE A 1 93 ? -18.581 17.305 37.429 1.00 89.12 93 ILE A O 1
ATOM 722 N N . ALA A 1 94 ? -16.572 16.920 36.506 1.00 89.19 94 ALA A N 1
ATOM 723 C CA . ALA A 1 94 ? -15.805 17.556 37.572 1.00 89.19 94 ALA A CA 1
ATOM 724 C C . ALA A 1 94 ? -16.170 19.042 37.740 1.00 89.19 94 ALA A C 1
ATOM 726 O O . ALA A 1 94 ? -16.417 19.486 38.863 1.00 89.19 94 ALA A O 1
ATOM 727 N N . TYR A 1 95 ? -16.280 19.798 36.640 1.00 90.50 95 TYR A N 1
ATOM 728 C CA . TYR A 1 95 ? -16.695 21.205 36.694 1.00 90.50 95 TYR A CA 1
ATOM 729 C C . TYR A 1 95 ? -18.141 21.379 37.170 1.00 90.50 95 TYR A C 1
ATOM 731 O O . TYR A 1 95 ? -18.417 22.287 37.957 1.00 90.50 95 TYR A O 1
ATOM 739 N N . VAL A 1 96 ? -19.058 20.503 36.746 1.00 93.69 96 VAL A N 1
ATOM 740 C CA . VAL A 1 96 ? -20.460 20.536 37.194 1.00 93.69 96 VAL A CA 1
ATOM 741 C C . VAL A 1 96 ? -20.561 20.268 38.697 1.00 93.69 96 VAL A C 1
ATOM 743 O O . VAL A 1 96 ? -21.232 21.017 39.407 1.00 93.69 96 VAL A O 1
ATOM 746 N N . MET A 1 97 ? -19.856 19.255 39.206 1.00 92.38 97 MET A N 1
ATOM 747 C CA . MET A 1 97 ? -19.840 18.941 40.639 1.00 92.38 97 MET A CA 1
ATOM 748 C C . MET A 1 97 ? -19.239 20.081 41.467 1.00 92.38 97 MET A C 1
ATOM 750 O O . MET A 1 97 ? -19.806 20.451 42.494 1.00 92.38 97 MET A O 1
ATOM 754 N N . ALA A 1 98 ? -18.144 20.689 41.000 1.00 93.31 98 ALA A N 1
ATOM 755 C CA . ALA A 1 98 ? -17.537 21.837 41.669 1.00 93.31 98 ALA A CA 1
ATOM 756 C C . ALA A 1 98 ? -18.495 23.042 41.750 1.00 93.31 98 ALA A C 1
ATOM 758 O O . ALA A 1 98 ? -18.590 23.684 42.796 1.00 93.31 98 ALA A O 1
ATOM 759 N N . ALA A 1 99 ? -19.246 23.323 40.679 1.00 92.44 99 ALA A N 1
ATOM 760 C CA . ALA A 1 99 ? -20.225 24.409 40.653 1.00 92.44 99 ALA A CA 1
ATOM 761 C C . ALA A 1 99 ? -21.401 24.165 41.614 1.00 92.44 99 ALA A C 1
ATOM 763 O O . ALA A 1 99 ? -21.810 25.081 42.326 1.00 92.44 99 ALA A O 1
ATOM 764 N N . ILE A 1 100 ? -21.915 22.931 41.678 1.00 94.56 100 ILE A N 1
ATOM 765 C CA . ILE A 1 100 ? -22.960 22.549 42.640 1.00 94.56 100 ILE A CA 1
ATOM 766 C C . ILE A 1 100 ? -22.445 22.739 44.071 1.00 94.56 100 ILE A C 1
ATOM 768 O O . ILE A 1 100 ? -23.118 23.374 44.879 1.00 94.56 100 ILE A O 1
ATOM 772 N N . CYS A 1 101 ? -21.237 22.261 44.381 1.00 91.38 101 CYS A N 1
ATOM 773 C CA . CYS A 1 101 ? -20.646 22.443 45.708 1.00 91.38 101 CYS A CA 1
ATOM 774 C C . CYS A 1 101 ? -20.505 23.922 46.100 1.00 91.38 101 CYS A C 1
ATOM 776 O O . CYS A 1 101 ? -20.750 24.254 47.253 1.00 91.38 101 CYS A O 1
ATOM 778 N N . ALA A 1 102 ? -20.157 24.807 45.161 1.00 87.31 102 ALA A N 1
ATOM 779 C CA . ALA A 1 102 ? -20.033 26.241 45.425 1.00 87.31 102 ALA A CA 1
ATOM 780 C C . ALA A 1 102 ? -21.383 26.968 45.591 1.00 87.31 102 ALA A C 1
ATOM 782 O O . ALA A 1 102 ? -21.427 28.009 46.234 1.00 87.31 102 ALA A O 1
ATOM 783 N N . LEU A 1 103 ? -22.471 26.453 45.007 1.00 89.69 103 LEU A N 1
ATOM 784 C CA . LEU A 1 103 ? -23.813 27.046 45.107 1.00 89.69 103 LEU A CA 1
ATOM 785 C C . LEU A 1 103 ? -24.558 26.661 46.393 1.00 89.69 103 LEU A C 1
ATOM 787 O O . LEU A 1 103 ? -25.466 27.380 46.803 1.00 89.69 103 LEU A O 1
ATOM 791 N N . PHE A 1 104 ? -24.215 25.517 46.989 1.00 82.12 104 PHE A N 1
A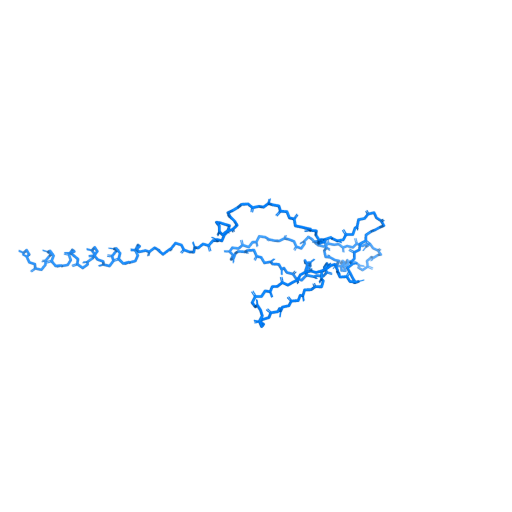TOM 792 C CA . PHE A 1 104 ? -24.847 24.994 48.206 1.00 82.12 104 PHE A CA 1
ATOM 793 C C . PHE A 1 104 ? -23.966 25.125 49.467 1.00 82.12 104 PHE A C 1
ATOM 795 O O . PHE A 1 104 ? -24.310 24.554 50.504 1.00 82.12 104 PHE A O 1
ATOM 802 N N . MET A 1 105 ? -22.854 25.867 49.384 1.00 65.50 105 MET A N 1
ATOM 803 C CA . MET A 1 105 ? -22.070 26.381 50.520 1.00 65.50 105 MET A CA 1
ATOM 804 C C . MET A 1 105 ? -22.467 27.824 50.824 1.00 65.50 105 MET A C 1
ATOM 806 O O . MET A 1 105 ? -22.532 28.158 52.028 1.00 65.50 105 MET A O 1
#

Foldseek 3Di:
DWAWDQDPVNDPDTDTDDPDDDDPPDDDCDPLNCLQWDWDDPVVVRDIDTDGDPRRDDDPPDHDDDDDDDDDPDPVVVDDDDPPPCVVVVVVVVVVVVVVVVVVD